Protein AF-A0AAU2XGG1-F1 (afdb_monomer_lite)

Foldseek 3Di:
DPPDPDCPPVPPPDCVVVPDDDDDPCVCCCPVPVVVVVVVVVVVCVVCVVVVVVVVVPPDD

Secondary structure (DSSP, 8-state):
------S-S-----TTS---SPPPHHHHHIIIIIHHHHHHHHHHHHHHHHHHHHHHH----

Radius of gyration: 27.96 Å; chains: 1; bounding box: 45×41×81 Å

Structure (mmCIF, N/CA/C/O backbone):
data_AF-A0AAU2XGG1-F1
#
_entry.id   AF-A0AAU2XGG1-F1
#
loop_
_atom_site.group_PDB
_atom_site.id
_atom_site.type_symbol
_atom_site.label_atom_id
_atom_site.label_alt_id
_atom_site.label_comp_id
_atom_site.label_asym_id
_atom_site.label_entity_id
_atom_site.label_seq_id
_atom_site.pdbx_PDB_ins_code
_atom_site.Cartn_x
_atom_site.Cartn_y
_atom_site.Cartn_z
_atom_site.occupancy
_atom_site.B_iso_or_equiv
_atom_site.auth_seq_id
_atom_site.auth_comp_id
_atom_site.auth_asym_id
_atom_site.auth_atom_id
_atom_site.pdbx_PDB_model_num
ATOM 1 N N . MET A 1 1 ? 17.870 30.219 -46.423 1.00 46.16 1 MET A N 1
ATOM 2 C CA . MET A 1 1 ? 18.843 29.246 -45.884 1.00 46.16 1 MET A CA 1
ATOM 3 C C . MET A 1 1 ? 18.502 28.985 -44.425 1.00 46.16 1 MET A C 1
ATOM 5 O O . MET A 1 1 ? 18.868 29.770 -43.564 1.00 46.16 1 MET A O 1
ATOM 9 N N . LEU A 1 2 ? 17.738 27.919 -44.179 1.00 57.31 2 LEU A N 1
ATOM 10 C CA . LEU A 1 2 ? 17.499 27.337 -42.855 1.00 57.31 2 LEU A CA 1
ATOM 11 C C . LEU A 1 2 ? 18.735 26.513 -42.488 1.00 57.31 2 LEU A C 1
ATOM 13 O O . LEU A 1 2 ? 18.774 25.298 -42.662 1.00 57.31 2 LEU A O 1
ATOM 17 N N . LEU A 1 3 ? 19.801 27.211 -42.113 1.00 59.44 3 LEU A N 1
ATOM 18 C CA . LEU A 1 3 ? 21.041 26.581 -41.700 1.00 59.44 3 LEU A CA 1
ATOM 19 C C . LEU A 1 3 ? 20.899 26.114 -40.248 1.00 59.44 3 LEU A C 1
ATOM 21 O O . LEU A 1 3 ? 20.963 26.914 -39.324 1.00 59.44 3 LEU A O 1
ATOM 25 N N . ILE A 1 4 ? 20.762 24.797 -40.092 1.00 61.75 4 ILE A N 1
ATOM 26 C CA . ILE A 1 4 ? 21.378 24.042 -38.994 1.00 61.75 4 ILE A CA 1
ATOM 27 C C . ILE A 1 4 ? 20.807 24.370 -37.603 1.00 61.75 4 ILE A C 1
ATOM 29 O O . ILE A 1 4 ? 21.500 24.819 -36.698 1.00 61.75 4 ILE A O 1
ATOM 33 N N . SER A 1 5 ? 19.540 24.028 -37.395 1.00 60.44 5 SER A N 1
ATOM 34 C CA . SER A 1 5 ? 19.125 23.475 -36.103 1.00 60.44 5 SER A CA 1
ATOM 35 C C . SER A 1 5 ? 18.828 22.000 -36.337 1.00 60.44 5 SER A C 1
ATOM 37 O O . SER A 1 5 ? 17.687 21.585 -36.511 1.00 60.44 5 SER A O 1
ATOM 39 N N . SER A 1 6 ? 19.884 21.200 -36.467 1.00 60.19 6 SER A N 1
ATOM 40 C CA . SER A 1 6 ? 19.717 19.756 -36.344 1.00 60.19 6 SER A CA 1
ATOM 41 C C . SER A 1 6 ? 19.572 19.447 -34.852 1.00 60.19 6 SER A C 1
ATOM 43 O O . SER A 1 6 ? 20.452 19.858 -34.088 1.00 60.19 6 SER A O 1
ATOM 45 N N . PRO A 1 7 ? 18.552 18.692 -34.405 1.00 59.97 7 PRO A N 1
ATOM 46 C CA . PRO A 1 7 ? 18.499 18.127 -33.058 1.00 59.97 7 PRO A CA 1
ATOM 47 C C . PRO A 1 7 ? 19.509 16.970 -32.933 1.00 59.97 7 PRO A C 1
ATOM 49 O O . PRO A 1 7 ? 19.165 15.849 -32.588 1.00 59.97 7 PRO A O 1
ATOM 52 N N . ALA A 1 8 ? 20.774 17.225 -33.269 1.00 58.03 8 ALA A N 1
ATOM 53 C CA . ALA A 1 8 ? 21.863 16.250 -33.240 1.00 58.03 8 ALA A CA 1
ATOM 54 C C . ALA A 1 8 ? 22.702 16.338 -31.949 1.00 58.03 8 ALA A C 1
ATOM 56 O O . ALA A 1 8 ? 23.569 15.501 -31.731 1.00 58.03 8 ALA A O 1
ATOM 57 N N . PHE A 1 9 ? 22.421 17.322 -31.082 1.00 55.12 9 PHE A N 1
ATOM 58 C CA . PHE A 1 9 ? 23.026 17.477 -29.749 1.00 55.12 9 PHE A CA 1
ATOM 59 C C . PHE A 1 9 ? 22.038 17.250 -28.590 1.00 55.12 9 PHE A C 1
ATOM 61 O O . PHE A 1 9 ? 22.406 17.419 -27.435 1.00 55.12 9 PHE A O 1
ATOM 68 N N . ALA A 1 10 ? 20.806 16.815 -28.875 1.00 59.28 10 ALA A N 1
ATOM 69 C CA . ALA A 1 10 ? 19.861 16.339 -27.859 1.00 59.28 10 ALA A CA 1
ATOM 70 C C . ALA A 1 10 ? 20.019 14.832 -27.570 1.00 59.28 10 ALA A C 1
ATOM 72 O O . ALA A 1 10 ? 19.127 14.217 -27.007 1.00 59.28 10 ALA A O 1
ATOM 73 N N . LEU A 1 11 ? 21.153 14.234 -27.956 1.00 60.09 11 LEU A N 1
ATOM 74 C CA . LEU A 1 11 ? 21.554 12.897 -27.517 1.00 60.09 11 LEU A CA 1
ATOM 75 C C . LEU A 1 11 ? 22.470 12.985 -26.287 1.00 60.09 11 LEU A C 1
ATOM 77 O O . LEU A 1 11 ? 23.452 12.251 -26.174 1.00 60.09 11 LEU A O 1
ATOM 81 N N . THR A 1 12 ? 22.174 13.910 -25.369 1.00 62.94 12 THR A N 1
ATOM 82 C CA . THR A 1 12 ? 22.561 13.669 -23.981 1.00 62.94 12 THR A CA 1
ATOM 83 C C . THR A 1 12 ? 21.752 12.446 -23.581 1.00 62.94 12 THR A C 1
ATOM 85 O O . THR A 1 12 ? 20.528 12.514 -23.553 1.00 62.94 12 THR A O 1
ATOM 88 N N . ARG A 1 13 ? 22.412 11.293 -23.420 1.00 66.44 13 ARG A N 1
ATOM 89 C CA . ARG A 1 13 ? 21.810 10.170 -22.700 1.00 66.44 13 ARG A CA 1
ATOM 90 C C . ARG A 1 13 ? 21.597 10.699 -21.291 1.00 66.44 13 ARG A C 1
ATOM 92 O O . ARG A 1 13 ? 22.540 10.762 -20.511 1.00 66.44 13 ARG A O 1
ATOM 99 N N . ASP A 1 14 ? 20.423 11.273 -21.093 1.00 70.75 14 ASP A N 1
ATOM 100 C CA . ASP A 1 14 ? 19.947 11.750 -19.814 1.00 70.75 14 ASP A CA 1
ATOM 101 C C . ASP A 1 14 ? 19.595 10.512 -18.999 1.00 70.75 14 ASP A C 1
ATOM 103 O O . ASP A 1 14 ? 19.068 9.537 -19.544 1.00 70.75 14 ASP A O 1
ATOM 107 N N . ASP A 1 15 ? 19.853 10.549 -17.700 1.00 64.81 15 ASP A N 1
ATOM 108 C CA . ASP A 1 15 ? 19.511 9.449 -16.795 1.00 64.81 15 ASP A CA 1
ATOM 109 C C . ASP A 1 15 ? 17.982 9.232 -16.722 1.00 64.81 15 ASP A C 1
ATOM 111 O O . ASP A 1 15 ? 17.507 8.303 -16.083 1.00 64.81 15 ASP A O 1
ATOM 115 N N . GLY A 1 16 ? 17.185 10.059 -17.413 1.00 67.31 16 GLY A N 1
ATOM 116 C CA . GLY A 1 16 ? 15.773 9.806 -17.695 1.00 67.31 16 GLY A CA 1
ATOM 117 C C . GLY A 1 16 ? 15.498 8.628 -18.644 1.00 67.31 16 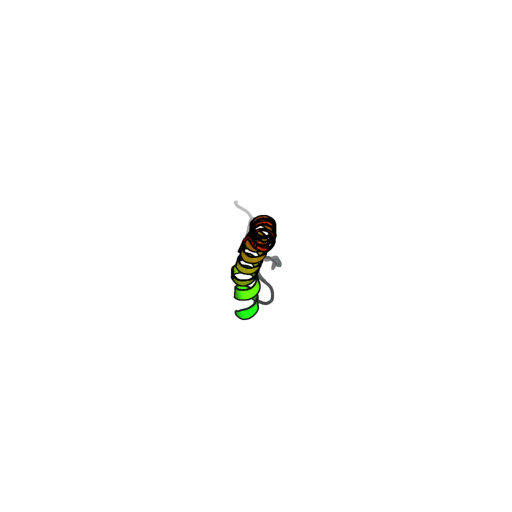GLY A C 1
ATOM 118 O O . GLY A 1 16 ? 14.391 8.092 -18.606 1.00 67.31 16 GLY A O 1
ATOM 119 N N . ASP A 1 17 ? 16.471 8.202 -19.461 1.00 77.94 17 ASP A N 1
ATOM 120 C CA . ASP A 1 17 ? 16.357 7.005 -20.316 1.00 77.94 17 ASP A CA 1
ATOM 121 C C . ASP A 1 17 ? 16.750 5.708 -19.580 1.00 77.94 17 ASP A C 1
ATOM 123 O O . ASP A 1 17 ? 16.377 4.617 -20.024 1.00 77.94 17 ASP A O 1
ATOM 127 N N . ASP A 1 18 ? 17.497 5.801 -18.472 1.00 83.25 18 ASP A N 1
ATOM 128 C CA . ASP A 1 18 ? 17.857 4.659 -17.625 1.00 83.25 18 ASP A CA 1
ATOM 129 C C . ASP A 1 18 ? 16.994 4.664 -16.351 1.00 83.25 18 ASP A C 1
ATOM 131 O O . ASP A 1 18 ? 17.299 5.369 -15.388 1.00 83.25 18 ASP A O 1
ATOM 135 N N . PRO A 1 19 ? 15.911 3.868 -16.294 1.00 78.88 19 PRO A N 1
ATOM 136 C CA . PRO A 1 19 ? 15.046 3.815 -15.118 1.00 78.88 19 PRO A CA 1
ATOM 137 C C . PRO A 1 19 ? 15.719 3.163 -13.896 1.00 78.88 19 PRO A C 1
ATOM 139 O O . PRO A 1 19 ? 15.077 3.023 -12.852 1.00 78.88 19 PRO A O 1
ATOM 142 N N . GLY A 1 20 ? 16.983 2.738 -14.004 1.00 85.12 20 GLY A N 1
ATOM 143 C CA . GLY A 1 20 ? 17.685 1.989 -12.978 1.00 85.12 20 GLY A CA 1
ATOM 144 C C . GLY A 1 20 ? 17.161 0.554 -12.847 1.00 85.12 20 GLY A C 1
ATOM 145 O O . GLY A 1 20 ? 16.342 0.081 -13.644 1.00 85.12 20 GLY A O 1
ATOM 146 N N . PRO A 1 21 ? 17.642 -0.196 -11.842 1.00 90.44 21 PRO A N 1
ATOM 147 C CA . PRO A 1 21 ? 17.167 -1.548 -11.604 1.00 90.44 21 PRO A CA 1
ATOM 148 C C . PRO A 1 21 ? 15.677 -1.535 -11.241 1.00 90.44 21 PRO A C 1
ATOM 150 O O . PRO A 1 21 ? 15.253 -0.889 -10.283 1.00 90.44 21 PRO A O 1
ATOM 153 N N . GLY A 1 22 ? 14.887 -2.283 -12.012 1.00 90.94 22 GLY A N 1
ATOM 154 C CA . GLY A 1 22 ? 13.468 -2.466 -11.749 1.00 90.94 22 GLY A CA 1
ATOM 155 C C . GLY A 1 22 ? 13.220 -3.146 -10.404 1.00 90.94 22 GLY A C 1
ATOM 156 O O . GLY A 1 22 ? 13.995 -3.990 -9.951 1.00 90.94 22 GLY A O 1
ATOM 157 N N . LEU A 1 23 ? 12.105 -2.783 -9.781 1.00 95.25 23 LEU A N 1
ATOM 158 C CA . LEU A 1 23 ? 11.702 -3.336 -8.500 1.00 95.25 23 LEU A CA 1
ATOM 159 C C . LEU A 1 23 ? 11.299 -4.811 -8.655 1.00 95.25 23 LEU A C 1
ATOM 161 O O . LEU A 1 23 ? 10.607 -5.173 -9.612 1.00 95.25 23 LEU A O 1
ATOM 165 N N . SER A 1 24 ? 11.708 -5.676 -7.723 1.00 96.56 24 SER A N 1
ATOM 166 C CA . SER A 1 24 ? 11.251 -7.067 -7.752 1.00 96.56 24 SER A CA 1
ATOM 167 C C . SER A 1 24 ? 9.747 -7.153 -7.473 1.00 96.56 24 SER A C 1
ATOM 169 O O . SER A 1 24 ? 9.175 -6.309 -6.785 1.00 96.56 24 SER A O 1
ATOM 171 N N . ILE A 1 25 ? 9.095 -8.222 -7.944 1.00 96.69 25 ILE A N 1
ATOM 172 C CA . ILE A 1 25 ? 7.657 -8.454 -7.704 1.00 96.69 25 ILE A CA 1
ATOM 173 C C . ILE A 1 25 ? 7.331 -8.408 -6.201 1.00 96.69 25 ILE A C 1
ATOM 175 O O . ILE A 1 25 ? 6.310 -7.850 -5.800 1.00 96.69 25 ILE A O 1
ATOM 179 N N . GLY A 1 26 ? 8.208 -8.975 -5.366 1.00 97.94 26 GLY A N 1
ATOM 180 C CA . GLY A 1 26 ? 8.035 -8.987 -3.914 1.00 97.94 26 GLY A CA 1
ATOM 18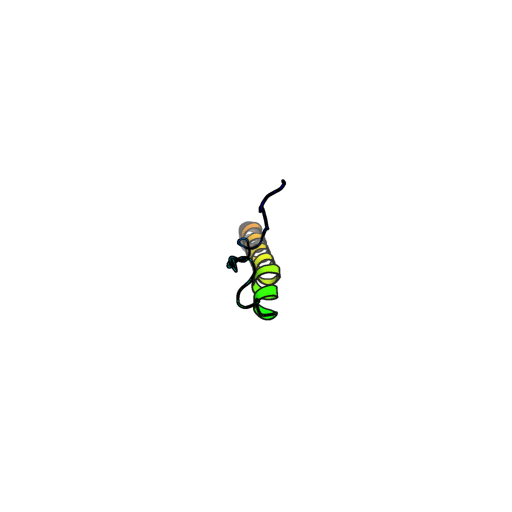1 C C . GLY A 1 26 ? 8.075 -7.587 -3.306 1.00 97.94 26 GLY A C 1
ATOM 182 O O . GLY A 1 26 ? 7.228 -7.257 -2.483 1.00 97.94 26 GLY A O 1
ATOM 183 N N . GLU A 1 27 ? 9.007 -6.745 -3.744 1.00 97.31 27 GLU A N 1
ATOM 184 C CA . GLU A 1 27 ? 9.106 -5.354 -3.295 1.00 97.31 27 GLU A CA 1
ATOM 185 C C . GLU A 1 27 ? 7.935 -4.503 -3.802 1.00 97.31 27 GLU A C 1
ATOM 187 O O . GLU A 1 27 ? 7.366 -3.730 -3.032 1.00 97.31 27 GLU A O 1
ATOM 192 N N . THR A 1 28 ? 7.505 -4.679 -5.057 1.00 97.12 28 THR A N 1
ATOM 193 C CA . THR A 1 28 ? 6.318 -3.994 -5.590 1.00 97.12 28 THR A CA 1
ATOM 194 C C . THR A 1 28 ? 5.082 -4.332 -4.762 1.00 97.12 28 THR A C 1
ATOM 196 O O . THR A 1 28 ? 4.370 -3.438 -4.308 1.00 97.12 28 THR A O 1
ATOM 199 N N . LEU A 1 29 ? 4.830 -5.616 -4.509 1.00 98.38 29 LEU A N 1
ATOM 200 C CA . LEU A 1 29 ? 3.697 -6.022 -3.680 1.00 98.38 29 LEU A CA 1
ATOM 201 C C . LEU A 1 29 ? 3.873 -5.567 -2.227 1.00 98.38 29 LEU A C 1
ATOM 203 O O . LEU A 1 29 ? 2.911 -5.112 -1.613 1.00 98.38 29 LEU A O 1
ATOM 207 N N . GLY A 1 30 ? 5.088 -5.623 -1.685 1.00 98.38 30 GLY A N 1
ATOM 208 C CA . GLY A 1 30 ? 5.400 -5.163 -0.335 1.00 98.38 30 GLY A CA 1
ATOM 209 C C . GLY A 1 30 ? 5.064 -3.688 -0.124 1.00 98.38 30 GLY A C 1
ATOM 210 O O . GLY A 1 30 ? 4.338 -3.357 0.813 1.00 98.38 30 GLY A O 1
ATOM 211 N N . TYR A 1 31 ? 5.525 -2.804 -1.010 1.00 98.12 31 TYR A N 1
ATOM 212 C CA . TYR A 1 31 ? 5.316 -1.361 -0.870 1.00 98.12 31 TYR A CA 1
ATOM 213 C C . TYR A 1 31 ? 3.921 -0.901 -1.277 1.00 98.12 31 TYR A C 1
ATOM 215 O O . TYR A 1 31 ? 3.343 -0.059 -0.597 1.00 98.12 31 TYR A O 1
ATOM 223 N N . PHE A 1 32 ? 3.362 -1.435 -2.364 1.00 97.00 32 PHE A N 1
ATOM 224 C CA . PHE A 1 32 ? 2.110 -0.911 -2.919 1.00 97.00 32 PHE A CA 1
ATOM 225 C C . PHE A 1 32 ? 0.862 -1.662 -2.452 1.00 97.00 32 PHE A C 1
ATOM 227 O O . PHE A 1 32 ? -0.244 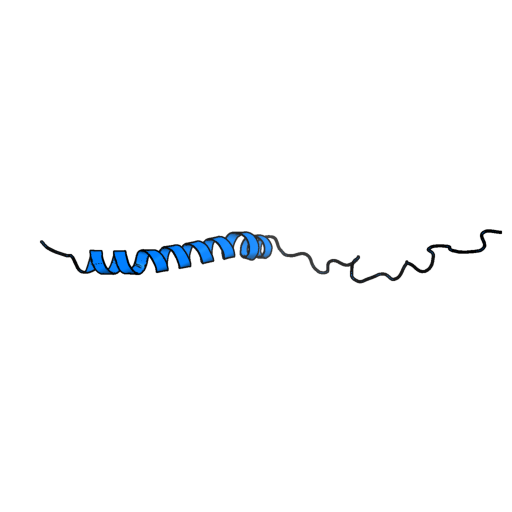-1.157 -2.627 1.00 97.00 32 PHE A O 1
ATOM 234 N N . VAL A 1 33 ? 1.011 -2.837 -1.834 1.00 98.12 33 VAL A N 1
ATOM 235 C CA . VAL A 1 33 ? -0.119 -3.625 -1.309 1.00 98.12 33 VAL A CA 1
ATOM 236 C C . VAL A 1 33 ? 0.067 -3.924 0.176 1.00 98.12 33 VAL A C 1
ATOM 238 O O . VAL A 1 33 ? -0.812 -3.622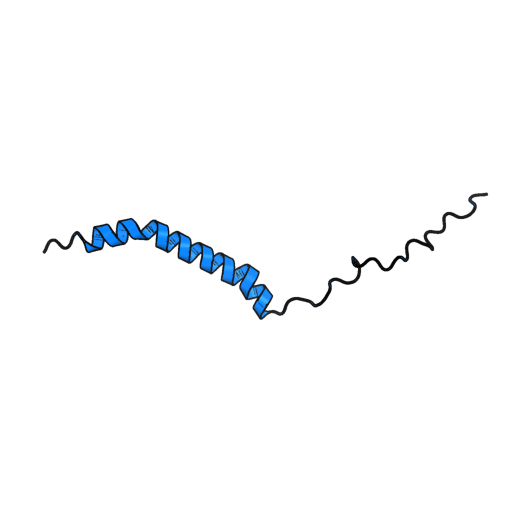 0.980 1.00 98.12 33 VAL A O 1
ATOM 241 N N . GLY A 1 34 ? 1.230 -4.450 0.562 1.00 98.62 34 GLY A N 1
ATOM 242 C CA . GLY A 1 34 ? 1.542 -4.798 1.947 1.00 98.62 34 GLY A CA 1
ATOM 243 C C . GLY A 1 34 ? 1.515 -3.590 2.881 1.00 98.62 34 GLY A C 1
ATOM 244 O O . GLY A 1 34 ? 0.811 -3.612 3.889 1.00 98.62 34 GLY A O 1
ATOM 245 N N . LEU A 1 35 ? 2.233 -2.517 2.535 1.00 98.69 35 LEU A N 1
ATOM 246 C CA . LEU A 1 35 ? 2.322 -1.314 3.364 1.00 98.69 35 LEU A CA 1
ATOM 247 C C . LEU A 1 35 ? 0.954 -0.625 3.556 1.00 98.69 35 LEU A C 1
ATOM 249 O O . LEU A 1 35 ? 0.617 -0.343 4.708 1.00 98.69 35 LEU A O 1
ATOM 253 N N . PRO A 1 36 ? 0.111 -0.418 2.521 1.00 98.50 36 PRO A N 1
ATOM 254 C CA . PRO A 1 36 ? -1.253 0.079 2.719 1.00 98.50 36 PRO A CA 1
ATOM 255 C C . PRO A 1 36 ? -2.118 -0.805 3.627 1.00 98.50 36 PRO A C 1
ATOM 257 O O . PRO A 1 36 ? -2.810 -0.279 4.498 1.00 98.50 36 PRO A O 1
ATOM 260 N N . ILE A 1 37 ? -2.065 -2.135 3.470 1.00 98.81 37 ILE A N 1
ATOM 261 C CA . ILE A 1 37 ? -2.812 -3.071 4.330 1.00 98.81 37 ILE A CA 1
ATOM 262 C C . ILE A 1 37 ? -2.331 -2.972 5.778 1.00 98.81 37 ILE A C 1
ATOM 264 O O . ILE A 1 37 ? -3.149 -2.919 6.696 1.00 98.81 37 ILE A O 1
ATOM 268 N N . LEU A 1 38 ? -1.015 -2.922 5.989 1.00 98.69 38 LEU A N 1
ATOM 269 C CA . LEU A 1 38 ? -0.425 -2.782 7.315 1.00 98.69 38 LEU A CA 1
ATOM 270 C C . LEU A 1 38 ? -0.867 -1.473 7.973 1.00 98.69 38 LEU A C 1
ATOM 272 O O . LEU A 1 38 ? -1.326 -1.493 9.112 1.00 98.69 38 LEU A O 1
ATOM 276 N N . LEU A 1 39 ? -0.784 -0.352 7.251 1.00 98.75 39 LEU A N 1
ATOM 277 C CA . LEU A 1 39 ? -1.242 0.949 7.740 1.00 98.75 39 LEU A CA 1
ATOM 278 C C . LEU A 1 39 ? -2.722 0.908 8.119 1.00 98.75 39 LEU A C 1
ATOM 280 O O . LEU A 1 39 ? -3.085 1.345 9.210 1.00 98.75 39 LEU A O 1
ATOM 284 N N . PHE A 1 40 ? -3.568 0.332 7.263 1.00 98.56 40 PHE A N 1
ATOM 285 C CA . PHE A 1 40 ? -4.986 0.162 7.561 1.00 98.56 40 PHE A CA 1
ATOM 286 C C . PHE A 1 40 ? -5.207 -0.672 8.826 1.00 98.56 40 PHE A C 1
ATOM 288 O O . PHE A 1 40 ? -5.952 -0.251 9.707 1.00 98.56 40 PHE A O 1
ATOM 295 N N . ALA A 1 41 ? -4.545 -1.823 8.949 1.00 98.69 41 ALA A N 1
ATOM 296 C CA . ALA A 1 41 ? -4.687 -2.705 10.102 1.00 98.69 41 ALA A CA 1
ATOM 297 C C . ALA A 1 41 ? -4.245 -2.022 11.404 1.00 98.69 41 ALA A C 1
ATOM 299 O O . ALA A 1 41 ? -4.942 -2.113 12.414 1.00 98.69 41 ALA A O 1
ATOM 300 N N . VAL A 1 42 ? -3.126 -1.293 11.369 1.00 98.69 42 VAL A N 1
ATOM 301 C CA . VAL A 1 42 ? -2.630 -0.509 12.507 1.00 98.69 42 VAL A CA 1
ATOM 302 C C . VAL A 1 42 ? -3.652 0.552 12.907 1.00 98.69 42 VAL A C 1
ATOM 304 O O . VAL A 1 42 ? -4.010 0.637 14.078 1.00 98.69 42 VAL A O 1
ATOM 307 N N . ILE A 1 43 ? -4.173 1.3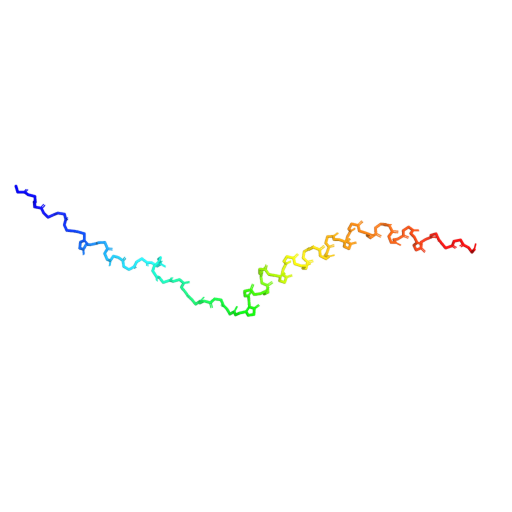24 11.952 1.00 98.44 43 ILE A N 1
ATOM 308 C CA . ILE A 1 43 ? -5.167 2.370 12.228 1.00 98.44 43 ILE A CA 1
ATOM 309 C C . ILE A 1 43 ? -6.455 1.761 12.780 1.00 98.44 43 ILE A C 1
ATOM 311 O O . ILE A 1 43 ? -6.949 2.212 13.810 1.00 98.44 43 ILE A O 1
ATOM 315 N N . ALA A 1 44 ? -6.985 0.723 12.135 1.00 98.12 44 ALA A N 1
ATOM 316 C CA . ALA A 1 44 ? -8.202 0.047 12.567 1.00 98.12 44 ALA A CA 1
ATOM 317 C C . ALA A 1 44 ? -8.058 -0.505 13.992 1.00 98.12 44 ALA A C 1
ATOM 319 O O . ALA A 1 44 ? -8.961 -0.343 14.816 1.00 98.12 44 ALA A O 1
ATOM 320 N N . PHE A 1 45 ? -6.905 -1.102 14.304 1.00 97.69 45 PHE A N 1
ATOM 321 C CA . PHE A 1 45 ? -6.596 -1.579 15.646 1.00 97.69 45 PHE A CA 1
ATOM 322 C C . PHE A 1 45 ? -6.543 -0.432 16.656 1.00 97.69 45 PHE A C 1
ATOM 324 O O . PHE A 1 45 ? -7.222 -0.498 17.676 1.00 97.69 45 PHE A O 1
ATOM 331 N N . LEU A 1 46 ? -5.795 0.635 16.362 1.00 97.69 46 LEU A N 1
ATOM 332 C CA . LEU A 1 46 ? -5.667 1.793 17.251 1.00 97.69 46 LEU A CA 1
ATOM 333 C C . LEU A 1 46 ? -7.015 2.478 17.509 1.00 97.69 46 LEU A C 1
ATOM 335 O O . LEU A 1 46 ? -7.310 2.829 18.648 1.00 97.69 46 LEU A O 1
ATOM 339 N N . VAL A 1 47 ? -7.851 2.621 16.479 1.00 97.12 47 VAL A N 1
ATOM 340 C CA . VAL A 1 47 ? -9.204 3.187 16.594 1.00 97.12 47 VAL A CA 1
ATOM 341 C C . VAL A 1 47 ? -10.114 2.292 17.435 1.00 97.12 47 VAL A C 1
ATOM 343 O O . VAL A 1 47 ? -10.883 2.799 18.244 1.00 97.12 47 VAL A O 1
ATOM 346 N N . SER A 1 48 ? -10.013 0.969 17.285 1.00 95.31 48 SER A N 1
ATOM 347 C CA . SER A 1 48 ? -10.852 0.016 18.030 1.00 95.31 48 SER A CA 1
ATOM 348 C C . SER A 1 48 ? -10.365 -0.224 19.464 1.00 95.31 48 SER A C 1
ATOM 350 O O . SER A 1 48 ? -11.105 -0.757 20.293 1.00 95.31 48 SER A O 1
ATOM 352 N N . LEU A 1 49 ? -9.119 0.143 19.777 1.00 95.44 49 LEU A N 1
ATOM 353 C CA . LEU A 1 49 ? -8.463 -0.176 21.043 1.00 95.44 49 LEU A CA 1
ATOM 354 C C . LEU A 1 49 ? -9.226 0.338 22.282 1.00 95.44 49 LEU A C 1
ATOM 356 O O . LEU A 1 49 ? -9.413 -0.456 23.209 1.00 95.44 49 LEU A O 1
ATOM 360 N N . PRO A 1 50 ? -9.738 1.587 22.333 1.00 92.56 50 PRO A N 1
ATOM 361 C CA . PRO A 1 50 ? -10.490 2.071 23.493 1.00 92.56 50 PRO A CA 1
ATO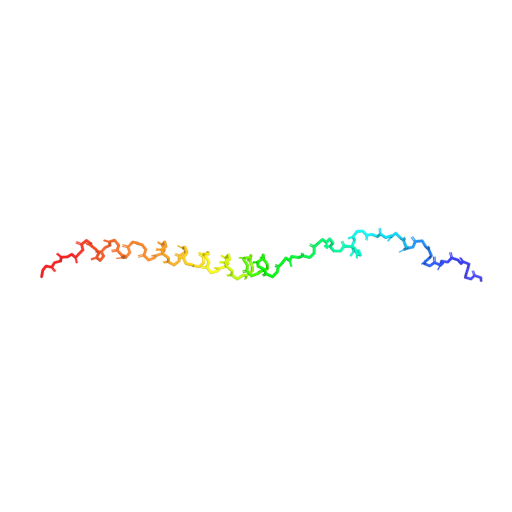M 362 C C . PRO A 1 50 ? -11.782 1.282 23.741 1.00 92.56 50 PRO A C 1
ATOM 364 O O . PRO A 1 50 ? -12.121 0.990 24.890 1.00 92.56 50 PRO A O 1
ATOM 367 N N . ASP A 1 51 ? -12.485 0.890 22.677 1.00 89.06 51 ASP A N 1
ATOM 368 C CA . ASP A 1 51 ? -13.718 0.104 22.776 1.00 89.06 51 ASP A CA 1
ATOM 369 C C . ASP A 1 51 ? -13.439 -1.321 23.260 1.00 89.06 51 ASP A C 1
ATOM 371 O O . ASP A 1 51 ? -14.145 -1.835 24.134 1.00 89.06 51 ASP A O 1
ATOM 375 N N . ILE A 1 52 ? -12.361 -1.937 22.764 1.00 87.75 52 ILE A N 1
ATOM 376 C CA . ILE A 1 52 ? -11.887 -3.245 23.235 1.00 87.75 52 ILE A CA 1
ATOM 377 C C . ILE A 1 52 ? -11.557 -3.182 24.734 1.00 87.75 52 ILE A C 1
ATOM 379 O O . ILE A 1 52 ? -11.967 -4.064 25.492 1.00 87.75 52 ILE A O 1
ATOM 383 N N . MET A 1 53 ? -10.883 -2.121 25.189 1.00 88.75 53 MET A N 1
ATOM 384 C CA . MET A 1 53 ? -10.544 -1.932 26.604 1.00 88.75 53 MET A CA 1
ATOM 385 C C . MET A 1 53 ? -11.787 -1.745 27.488 1.00 88.75 53 MET A C 1
ATOM 387 O O . MET A 1 53 ? -11.872 -2.344 28.561 1.00 88.75 53 MET A O 1
ATOM 391 N N . ARG A 1 54 ? -12.787 -0.973 27.039 1.00 84.56 54 ARG A N 1
ATOM 392 C CA . ARG A 1 54 ? -14.049 -0.765 27.780 1.00 84.56 54 ARG A CA 1
ATOM 393 C C . ARG A 1 54 ? -14.886 -2.037 27.865 1.00 84.56 54 ARG A C 1
ATOM 395 O O . ARG A 1 54 ? -15.395 -2.362 28.936 1.00 84.56 54 ARG A O 1
ATOM 402 N N . LYS A 1 55 ? -14.993 -2.788 26.767 1.00 73.56 55 LYS A N 1
ATOM 403 C CA . LYS A 1 55 ? -15.697 -4.078 26.733 1.00 73.56 55 LYS A CA 1
ATOM 404 C C . LYS A 1 55 ? -14.993 -5.136 27.586 1.00 73.56 55 LYS A C 1
ATOM 406 O O . LYS A 1 55 ? -15.660 -5.929 28.238 1.00 73.56 55 LYS A O 1
ATOM 411 N N . GLY A 1 56 ? -13.661 -5.119 27.634 1.00 65.44 56 GLY A N 1
ATOM 412 C CA . GLY A 1 56 ? -12.873 -5.973 28.527 1.00 65.44 56 GLY A CA 1
ATOM 413 C C . GLY A 1 56 ? -13.006 -5.620 30.015 1.00 65.44 56 GLY A C 1
ATOM 414 O O . GLY A 1 56 ? -12.819 -6.502 30.853 1.00 65.44 56 GLY A O 1
ATOM 415 N N . GLY A 1 57 ? -13.337 -4.363 30.339 1.00 62.88 57 GLY A N 1
ATOM 416 C CA . GLY A 1 57 ? -13.589 -3.880 31.703 1.00 62.88 57 GLY A CA 1
ATOM 417 C C . GLY A 1 57 ? -15.029 -4.079 32.190 1.00 62.88 57 GLY A C 1
ATOM 418 O O . GLY A 1 57 ? -15.243 -4.299 33.378 1.00 62.88 57 GLY A O 1
ATOM 419 N N . ASN A 1 58 ? -16.017 -4.069 31.289 1.00 58.28 58 ASN A N 1
ATOM 420 C CA . ASN A 1 58 ? -17.402 -4.421 31.605 1.00 58.28 58 ASN A CA 1
ATOM 421 C C . ASN A 1 58 ? -17.608 -5.941 31.521 1.00 58.28 58 ASN A C 1
ATOM 423 O O . ASN A 1 58 ? -18.238 -6.456 30.599 1.00 58.28 58 ASN A O 1
ATOM 427 N N . LYS A 1 59 ? -17.041 -6.662 32.489 1.00 61.94 59 LYS A N 1
ATOM 428 C CA . LYS A 1 59 ? -17.407 -8.052 32.778 1.00 61.94 59 LYS A CA 1
ATOM 429 C C . LYS A 1 59 ? -18.388 -8.052 33.947 1.00 61.94 59 LYS A C 1
ATOM 431 O O . LYS A 1 59 ? -18.016 -8.440 35.050 1.00 61.94 59 LYS A O 1
ATOM 436 N N . ASN A 1 60 ? -19.602 -7.548 33.739 1.00 62.91 60 ASN A N 1
ATOM 437 C CA . ASN A 1 60 ? -20.664 -7.828 34.701 1.00 62.91 60 ASN A CA 1
ATOM 438 C C . ASN A 1 60 ? -21.157 -9.271 34.468 1.00 62.91 60 ASN A C 1
ATOM 440 O O . ASN A 1 60 ? -21.345 -9.627 33.300 1.00 62.91 60 ASN A O 1
ATOM 444 N N . PRO A 1 61 ? -21.281 -10.098 35.525 1.00 64.12 61 PRO A N 1
ATOM 445 C CA . PRO A 1 61 ? -21.790 -11.466 35.424 1.00 64.12 61 PRO A CA 1
ATOM 446 C C . PRO A 1 61 ? -23.243 -11.516 34.939 1.00 64.12 61 PRO A C 1
ATOM 448 O O . PRO A 1 61 ? -23.993 -10.544 35.195 1.00 64.12 61 PRO A O 1
#

pLDDT: mean 82.08, std 16.83, range [46.16, 98.81]

Sequence (61 aa):
MLLISSPAFALTRDDGDDPGPGLSIGETLGYFVGLPILLFAVIAFLVSLPDIMRKGGNKNP